Protein AF-A0A4V6I1X8-F1 (afdb_monomer)

pLDDT: mean 84.24, std 14.45, range [42.03, 95.62]

Foldseek 3Di:
DAAAEDALVNLLCCQPPPVVVCPVCPSVCVVVVCVVVRNYDYDPVSVVVNCVPVVCSSVVSNPDDDND

Sequence (68 aa):
MNRFLFDTNSLLNFVKYYLPFDENSELRQFLLQGFVKDRFLLLNEVKTECKRISSSLVARNLQNKYNL

Mean predicted aligned error: 5.91 Å

Solvent-accessible surface area (backbone atoms only — not comparable to full-atom values): 4039 Å² total; per-residue (Å²): 134,82,68,45,75,55,51,45,64,61,52,50,44,42,55,70,73,44,53,82,72,36,87,83,41,56,64,59,47,52,53,53,53,27,46,77,67,65,34,38,43,76,50,70,66,35,55,51,49,36,36,70,74,46,79,37,53,53,36,63,77,54,60,72,94,67,88,92

Structure (mmCIF, N/CA/C/O backbone):
data_AF-A0A4V6I1X8-F1
#
_entry.id   AF-A0A4V6I1X8-F1
#
loop_
_atom_site.group_PDB
_atom_site.id
_atom_site.type_symbol
_atom_site.label_atom_id
_atom_site.label_alt_id
_atom_site.label_comp_id
_atom_site.label_asym_id
_atom_site.label_entity_id
_atom_site.label_seq_id
_atom_site.pdbx_PDB_ins_code
_atom_site.Cartn_x
_atom_site.Cartn_y
_atom_site.Cartn_z
_atom_site.occupancy
_atom_site.B_iso_or_equiv
_atom_site.auth_seq_id
_atom_site.auth_comp_id
_atom_site.auth_asym_id
_atom_site.auth_atom_id
_atom_site.pdbx_PDB_model_num
ATOM 1 N N . MET A 1 1 ? -13.867 -13.645 9.959 1.00 68.19 1 MET A N 1
ATOM 2 C CA . MET A 1 1 ? -12.954 -13.411 8.817 1.00 68.19 1 MET A CA 1
ATOM 3 C C . MET A 1 1 ? -11.714 -12.706 9.346 1.00 68.19 1 MET A C 1
ATOM 5 O O . MET A 1 1 ? -11.872 -11.803 10.161 1.00 68.19 1 MET A O 1
ATOM 9 N N . ASN A 1 2 ? -10.514 -13.137 8.953 1.00 88.75 2 ASN A N 1
ATOM 10 C CA . ASN A 1 2 ? -9.267 -12.560 9.470 1.00 88.75 2 ASN A CA 1
ATOM 11 C C . ASN A 1 2 ? -8.997 -11.193 8.825 1.00 88.75 2 ASN A C 1
ATOM 13 O O . ASN A 1 2 ? -9.246 -11.017 7.632 1.00 88.75 2 ASN A O 1
ATOM 17 N N . ARG A 1 3 ? -8.488 -10.246 9.620 1.00 95.19 3 ARG A N 1
ATOM 18 C CA . ARG A 1 3 ? -8.029 -8.926 9.168 1.00 95.19 3 ARG A CA 1
ATOM 19 C C . ARG A 1 3 ? -6.520 -8.838 9.365 1.00 95.19 3 ARG A C 1
ATOM 21 O O . ARG A 1 3 ? -6.017 -9.303 10.384 1.00 95.19 3 ARG A O 1
ATOM 28 N N . PHE A 1 4 ? -5.820 -8.249 8.404 1.00 95.62 4 PHE A N 1
ATOM 29 C CA . PHE A 1 4 ? -4.365 -8.126 8.407 1.00 95.62 4 PHE A CA 1
ATOM 30 C C . PHE A 1 4 ? -3.978 -6.663 8.574 1.00 95.62 4 PHE A C 1
ATOM 32 O O . PHE A 1 4 ? -4.412 -5.814 7.799 1.00 95.62 4 PHE A O 1
ATOM 39 N N . LEU A 1 5 ? -3.179 -6.370 9.594 1.00 95.31 5 LEU A N 1
ATOM 40 C CA . LEU A 1 5 ? -2.676 -5.029 9.850 1.00 95.31 5 LEU A CA 1
ATOM 41 C C . LEU A 1 5 ? -1.321 -4.848 9.164 1.00 95.31 5 LEU A C 1
ATOM 43 O O . LEU A 1 5 ? -0.417 -5.652 9.372 1.00 95.31 5 LEU A O 1
ATOM 47 N N . PHE A 1 6 ? -1.190 -3.785 8.374 1.00 94.69 6 PHE A N 1
ATOM 48 C CA . PHE A 1 6 ? 0.083 -3.397 7.776 1.00 94.69 6 PHE A CA 1
ATOM 49 C C . PHE A 1 6 ? 0.868 -2.511 8.739 1.00 94.69 6 PHE A C 1
ATOM 51 O O . PHE A 1 6 ? 0.336 -1.531 9.264 1.00 94.69 6 PHE A O 1
ATOM 58 N N . ASP A 1 7 ? 2.140 -2.842 8.936 1.00 95.00 7 ASP A N 1
ATOM 59 C CA . ASP A 1 7 ? 3.110 -1.962 9.580 1.00 95.00 7 ASP A CA 1
ATOM 60 C C . ASP A 1 7 ? 3.822 -1.077 8.538 1.00 95.00 7 ASP A C 1
ATOM 62 O O . ASP A 1 7 ? 3.653 -1.221 7.322 1.00 95.00 7 ASP A O 1
ATOM 66 N N . THR A 1 8 ? 4.637 -0.138 9.014 1.00 92.69 8 THR A N 1
ATOM 67 C CA . THR A 1 8 ? 5.361 0.795 8.143 1.00 92.69 8 THR A CA 1
ATOM 68 C C . THR A 1 8 ? 6.318 0.064 7.202 1.00 92.69 8 THR A C 1
ATOM 70 O O . THR A 1 8 ? 6.378 0.384 6.016 1.00 92.69 8 THR A O 1
ATOM 73 N N . ASN A 1 9 ? 7.055 -0.929 7.706 1.00 92.88 9 ASN A N 1
ATOM 74 C CA . ASN A 1 9 ? 8.096 -1.605 6.935 1.00 92.88 9 ASN A CA 1
ATOM 75 C C . ASN A 1 9 ? 7.518 -2.498 5.838 1.00 92.88 9 ASN A C 1
ATOM 77 O O . ASN A 1 9 ? 8.011 -2.462 4.713 1.00 92.88 9 ASN A O 1
ATOM 81 N N . SER A 1 10 ? 6.463 -3.262 6.124 1.00 93.12 10 SER A N 1
ATOM 82 C CA . SER A 1 10 ? 5.775 -4.083 5.125 1.00 93.12 10 SER A CA 1
ATOM 83 C C . SE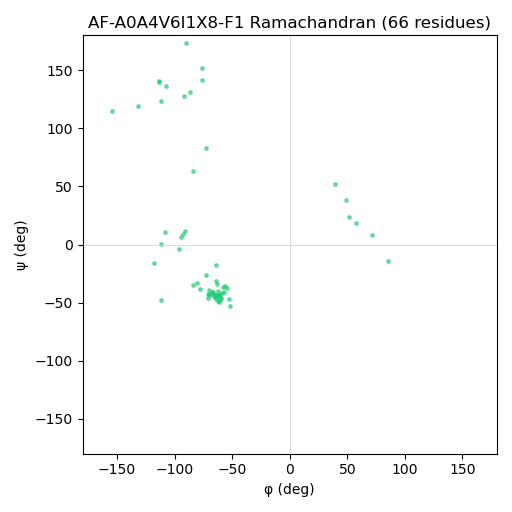R A 1 10 ? 5.220 -3.221 3.996 1.00 93.12 10 SER A C 1
ATOM 85 O O . SER A 1 10 ? 5.467 -3.531 2.831 1.00 93.12 10 SER A O 1
ATOM 87 N N . LEU A 1 11 ? 4.559 -2.099 4.312 1.00 91.88 11 LEU A N 1
ATOM 88 C CA . LEU A 1 11 ? 4.000 -1.208 3.295 1.00 91.88 11 LEU A CA 1
ATOM 89 C C . LEU A 1 11 ? 5.089 -0.477 2.492 1.00 91.88 11 LEU A C 1
ATOM 91 O O . LEU A 1 11 ? 4.994 -0.397 1.265 1.00 91.88 11 LEU A O 1
ATOM 95 N N . LEU A 1 12 ? 6.141 0.020 3.153 1.00 90.62 12 LEU A N 1
ATOM 96 C CA . LEU A 1 12 ? 7.288 0.643 2.484 1.00 90.62 12 LEU A CA 1
ATOM 97 C C . LEU A 1 12 ? 7.989 -0.335 1.550 1.00 90.62 12 LEU A C 1
ATOM 99 O O . LEU A 1 12 ? 8.255 0.012 0.400 1.00 90.62 12 LEU A O 1
ATOM 103 N N . ASN A 1 13 ? 8.271 -1.547 2.030 1.00 90.88 13 ASN A N 1
ATOM 104 C CA . ASN A 1 13 ? 8.931 -2.564 1.230 1.00 90.88 13 ASN A CA 1
ATOM 105 C C . ASN A 1 13 ? 8.070 -2.927 0.026 1.00 90.88 13 ASN A C 1
ATOM 107 O O . ASN A 1 13 ? 8.592 -2.934 -1.085 1.00 90.88 13 ASN A O 1
ATOM 111 N N . PHE A 1 14 ? 6.762 -3.128 0.229 1.00 90.62 14 PHE A N 1
ATOM 112 C CA . PHE A 1 14 ? 5.809 -3.392 -0.848 1.00 90.62 14 PHE A CA 1
ATOM 113 C C . PHE A 1 14 ? 5.904 -2.344 -1.958 1.00 90.62 14 PHE A C 1
ATOM 115 O O . PHE A 1 14 ? 6.117 -2.670 -3.125 1.00 90.62 14 PHE A O 1
ATOM 122 N N . VAL A 1 15 ? 5.809 -1.066 -1.590 1.00 86.19 15 VAL A N 1
ATOM 123 C CA . VAL A 1 15 ? 5.830 0.025 -2.567 1.00 86.19 15 VAL A CA 1
ATOM 124 C C . VAL A 1 15 ? 7.203 0.211 -3.208 1.00 86.19 15 VAL A C 1
ATOM 126 O O . VAL A 1 15 ? 7.279 0.513 -4.392 1.00 86.19 15 VAL A O 1
ATOM 129 N N . LYS A 1 16 ? 8.290 0.077 -2.447 1.00 86.75 16 LYS A N 1
ATOM 130 C CA . LYS A 1 16 ? 9.634 0.419 -2.926 1.00 86.75 16 LYS A CA 1
ATOM 131 C C . LYS A 1 16 ? 10.292 -0.702 -3.721 1.00 86.75 16 LYS A C 1
ATOM 133 O O . LYS A 1 16 ? 11.056 -0.412 -4.635 1.00 86.75 16 LYS A O 1
ATOM 138 N N . TYR A 1 17 ? 10.035 -1.951 -3.353 1.00 89.94 17 TYR A N 1
ATOM 139 C CA . TYR A 1 17 ? 10.780 -3.096 -3.871 1.00 89.94 17 TYR A CA 1
ATOM 140 C C . TYR A 1 17 ? 9.927 -4.087 -4.650 1.00 89.94 17 TYR A C 1
ATOM 142 O O . TYR A 1 17 ? 10.503 -4.882 -5.378 1.00 89.94 17 TYR A O 1
ATOM 150 N N . TYR A 1 18 ? 8.597 -4.045 -4.535 1.00 90.75 18 TYR A N 1
ATOM 151 C CA . TYR A 1 18 ? 7.730 -4.979 -5.257 1.00 90.75 18 TYR A CA 1
ATOM 152 C C . TYR A 1 18 ? 6.904 -4.280 -6.339 1.00 90.75 18 TYR A C 1
ATOM 154 O O . TYR A 1 18 ? 6.925 -4.719 -7.483 1.00 90.75 18 TYR A O 1
ATOM 162 N N . LEU A 1 19 ? 6.254 -3.149 -6.029 1.00 89.06 19 LEU A N 1
ATOM 163 C CA . LEU A 1 19 ? 5.465 -2.406 -7.025 1.00 89.06 19 LEU A CA 1
ATOM 164 C C . LEU A 1 19 ? 6.238 -1.980 -8.289 1.00 89.06 19 LEU A C 1
ATOM 166 O O . LEU A 1 19 ? 5.631 -2.019 -9.354 1.00 89.06 19 LEU A O 1
ATOM 170 N N . PRO A 1 20 ? 7.531 -1.597 -8.249 1.00 90.31 20 PRO A N 1
ATOM 171 C CA . PRO A 1 20 ? 8.251 -1.226 -9.470 1.00 90.31 20 PRO A CA 1
ATOM 172 C C . PRO A 1 20 ? 8.417 -2.370 -10.477 1.00 90.31 20 PRO A C 1
ATOM 174 O O . PRO A 1 20 ? 8.698 -2.103 -11.640 1.00 90.31 20 PRO A O 1
ATOM 177 N N . PHE A 1 21 ? 8.243 -3.619 -10.038 1.00 93.19 21 PHE A N 1
ATOM 178 C CA . PHE A 1 21 ? 8.346 -4.822 -10.866 1.00 93.19 21 PHE A CA 1
ATOM 179 C C . PHE A 1 21 ? 6.973 -5.471 -11.116 1.00 93.19 21 PHE A C 1
ATOM 181 O O . PHE A 1 21 ? 6.891 -6.591 -11.610 1.00 93.19 21 PHE A O 1
ATOM 188 N N . ASP A 1 22 ? 5.884 -4.784 -10.760 1.00 92.69 22 ASP A N 1
ATOM 189 C CA . ASP A 1 22 ? 4.509 -5.263 -10.910 1.00 92.69 22 ASP A CA 1
ATOM 190 C C . ASP A 1 22 ? 3.972 -4.986 -12.324 1.00 92.69 22 ASP A C 1
ATOM 192 O O . ASP A 1 22 ? 3.036 -4.206 -12.511 1.00 92.69 22 ASP A O 1
ATOM 196 N N . GLU A 1 23 ? 4.589 -5.604 -13.335 1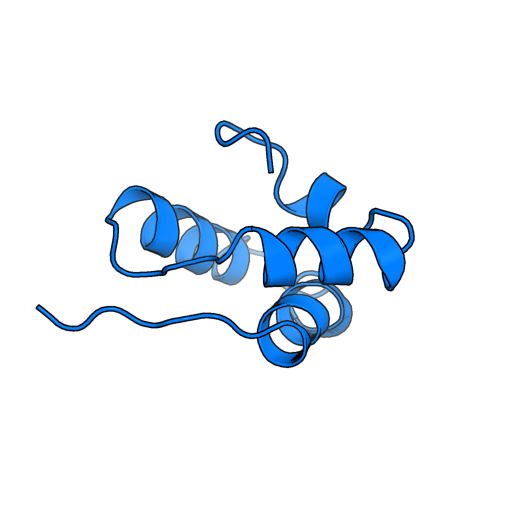.00 92.44 23 GLU A N 1
ATOM 197 C CA . GLU A 1 23 ? 4.305 -5.344 -14.759 1.00 92.44 23 GLU A CA 1
ATOM 198 C C . GLU A 1 23 ? 2.817 -5.514 -15.111 1.00 92.44 23 GLU A C 1
ATOM 200 O O . GLU A 1 23 ? 2.250 -4.712 -15.853 1.00 92.44 23 GLU A O 1
ATOM 205 N N . ASN A 1 24 ? 2.156 -6.505 -14.506 1.00 93.56 24 ASN A N 1
ATOM 206 C CA . ASN A 1 24 ? 0.741 -6.812 -14.735 1.00 93.56 24 ASN A CA 1
ATOM 207 C C . ASN A 1 24 ? -0.208 -6.155 -13.717 1.00 93.56 24 ASN A C 1
ATOM 209 O O . ASN A 1 24 ? -1.412 -6.418 -13.729 1.00 93.56 24 ASN A O 1
ATOM 213 N N . SER A 1 25 ? 0.302 -5.286 -12.836 1.00 91.69 25 SER A N 1
ATOM 214 C CA . SER A 1 25 ? -0.469 -4.641 -11.763 1.00 91.69 25 SER A CA 1
ATOM 215 C C . SER A 1 25 ? -1.157 -5.613 -10.782 1.00 91.69 25 SER A C 1
ATOM 217 O O . SER A 1 25 ? -2.104 -5.224 -10.090 1.00 91.69 25 SER A O 1
ATOM 219 N N . GLU A 1 26 ? -0.730 -6.876 -10.715 1.00 94.62 26 GLU A N 1
ATOM 220 C CA . GLU A 1 26 ? -1.333 -7.912 -9.869 1.00 94.62 26 GLU A CA 1
ATOM 221 C C . GLU A 1 26 ? -1.165 -7.583 -8.386 1.00 94.62 26 GLU A C 1
ATOM 223 O O . GLU A 1 26 ? -2.122 -7.654 -7.607 1.00 94.62 26 GLU A O 1
ATOM 228 N N . LEU A 1 27 ? 0.037 -7.155 -7.996 1.00 92.50 27 LEU A N 1
ATOM 229 C CA . LEU A 1 27 ? 0.362 -6.786 -6.622 1.00 92.50 27 LEU A CA 1
ATOM 230 C C . LEU A 1 27 ? -0.391 -5.521 -6.206 1.00 92.50 27 LEU A C 1
ATOM 232 O O . LEU A 1 27 ? -0.955 -5.449 -5.109 1.00 92.50 27 LEU A O 1
ATOM 236 N N . ARG A 1 28 ? -0.479 -4.539 -7.104 1.00 90.69 28 ARG A N 1
ATOM 237 C CA . ARG A 1 28 ? -1.266 -3.323 -6.908 1.00 90.69 28 ARG A CA 1
ATOM 238 C C . ARG A 1 28 ? -2.743 -3.642 -6.706 1.00 90.69 28 ARG A C 1
ATOM 240 O O . ARG A 1 28 ? -3.364 -3.115 -5.781 1.00 90.69 28 ARG A O 1
ATOM 247 N N . GLN A 1 29 ? -3.307 -4.512 -7.541 1.00 94.06 29 GLN A N 1
ATOM 248 C CA . GLN A 1 29 ? -4.699 -4.942 -7.429 1.00 94.06 29 GLN A CA 1
ATOM 249 C C . GLN A 1 29 ? -4.956 -5.718 -6.139 1.00 94.06 29 GLN A C 1
ATOM 251 O O . GLN A 1 29 ? -5.936 -5.433 -5.453 1.00 94.06 29 GLN A O 1
ATOM 256 N N . PHE A 1 30 ? -4.074 -6.649 -5.772 1.00 93.25 30 PHE A N 1
ATOM 257 C CA . PHE A 1 30 ? -4.153 -7.386 -4.512 1.00 93.25 30 PHE A CA 1
ATOM 258 C C . PHE A 1 30 ? -4.275 -6.438 -3.314 1.00 93.25 30 PHE A C 1
ATOM 260 O O . PHE A 1 30 ? -5.155 -6.611 -2.463 1.00 93.25 30 PHE A O 1
ATOM 267 N N . LEU A 1 31 ? -3.431 -5.406 -3.284 1.00 92.31 31 LEU A N 1
ATOM 268 C CA . LEU A 1 31 ? -3.346 -4.470 -2.172 1.00 92.31 31 LEU A CA 1
ATOM 269 C C . LEU A 1 31 ? -4.577 -3.552 -2.106 1.00 92.31 31 LEU A C 1
ATOM 271 O O . LEU A 1 31 ? -5.208 -3.439 -1.053 1.00 92.31 31 LEU A O 1
ATOM 275 N N . LEU A 1 32 ? -4.999 -2.992 -3.246 1.00 90.81 32 LEU A N 1
ATOM 276 C CA . LEU A 1 32 ? -6.220 -2.185 -3.338 1.00 90.81 32 LEU A CA 1
ATOM 277 C C . LEU A 1 32 ? -7.466 -2.992 -2.968 1.00 90.81 32 LEU A C 1
ATOM 279 O O . LEU A 1 32 ? -8.257 -2.561 -2.133 1.00 90.81 32 LEU A O 1
ATOM 283 N N . GLN A 1 33 ? -7.637 -4.184 -3.543 1.00 94.69 33 GLN A N 1
ATOM 284 C CA . GLN A 1 33 ? -8.786 -5.037 -3.244 1.00 94.69 33 GLN A CA 1
ATOM 285 C C . GLN A 1 33 ? -8.799 -5.501 -1.785 1.00 94.69 33 GLN A C 1
ATOM 287 O O . GLN A 1 33 ? -9.868 -5.736 -1.225 1.00 94.69 33 GLN A O 1
ATOM 292 N N . GLY A 1 34 ? -7.633 -5.674 -1.162 1.00 93.94 34 GLY A N 1
ATOM 293 C CA . GLY A 1 34 ? -7.539 -6.001 0.254 1.00 93.94 34 GLY A CA 1
ATOM 294 C C . GLY A 1 34 ? -8.067 -4.890 1.160 1.00 93.94 34 GLY A C 1
ATOM 295 O O . GLY A 1 34 ? -8.843 -5.194 2.067 1.00 93.94 34 GLY A O 1
ATOM 296 N N . PHE A 1 35 ? -7.734 -3.628 0.874 1.00 91.75 35 PHE A N 1
ATOM 297 C CA . PHE A 1 35 ? -8.291 -2.474 1.589 1.00 91.75 35 PHE A CA 1
ATOM 298 C C . PHE A 1 35 ? -9.776 -2.249 1.278 1.00 91.75 35 PHE A C 1
ATOM 300 O O . PHE A 1 35 ? -10.560 -2.062 2.198 1.00 91.75 35 PHE A O 1
ATOM 307 N N . VAL A 1 36 ? -10.192 -2.346 0.007 1.00 93.00 36 VAL A N 1
ATOM 308 C CA . VAL A 1 36 ? -11.606 -2.192 -0.404 1.00 93.00 36 VAL A CA 1
ATOM 309 C C . VAL A 1 36 ? -12.523 -3.190 0.307 1.00 93.00 36 VAL A C 1
ATOM 311 O O . VAL A 1 36 ? -13.666 -2.871 0.612 1.00 93.00 36 VAL A O 1
ATOM 314 N N . LYS A 1 37 ? -12.036 -4.413 0.539 1.00 94.69 37 LYS A N 1
ATOM 315 C CA . LYS A 1 37 ? -12.798 -5.503 1.167 1.00 94.69 37 LYS A CA 1
ATOM 316 C C . LYS A 1 37 ? -12.640 -5.555 2.694 1.00 94.69 37 LYS A C 1
ATOM 318 O O . LYS A 1 37 ? -12.962 -6.591 3.273 1.00 94.69 37 LYS A O 1
ATOM 323 N N . ASP A 1 38 ? -12.068 -4.528 3.329 1.00 93.31 38 ASP A N 1
ATOM 324 C CA . ASP A 1 38 ? -11.756 -4.483 4.771 1.00 93.31 38 ASP A CA 1
ATOM 325 C C . ASP A 1 38 ? -10.953 -5.695 5.290 1.00 93.31 38 ASP A C 1
ATOM 327 O O . ASP A 1 38 ? -10.968 -6.035 6.477 1.00 93.31 38 ASP A O 1
ATOM 331 N N . ARG A 1 39 ? -10.217 -6.372 4.396 1.00 95.62 39 ARG A N 1
ATOM 332 C CA . ARG A 1 39 ? -9.306 -7.465 4.766 1.00 95.62 39 ARG A CA 1
ATOM 333 C C . ARG A 1 39 ? -7.993 -6.914 5.288 1.00 95.62 39 ARG A C 1
ATOM 335 O O . ARG A 1 39 ? -7.376 -7.541 6.146 1.00 95.62 39 ARG 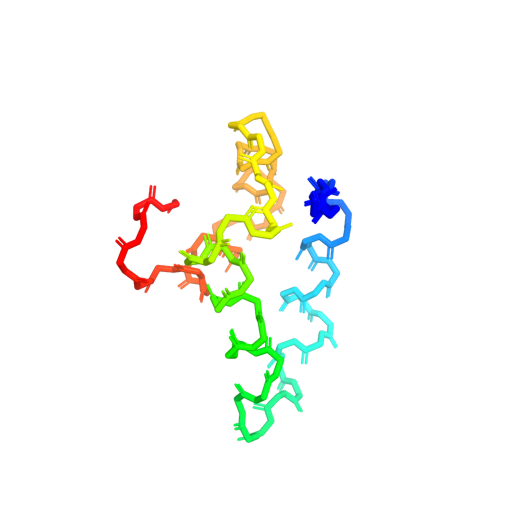A O 1
ATOM 342 N N . PHE A 1 40 ? -7.566 -5.773 4.757 1.00 95.62 40 PHE A N 1
ATOM 343 C CA . PHE A 1 40 ? -6.347 -5.083 5.153 1.00 95.62 40 PHE A CA 1
ATOM 344 C C . PHE A 1 40 ? -6.699 -3.833 5.946 1.00 95.62 40 PHE A C 1
ATOM 346 O O . PHE A 1 40 ? -7.608 -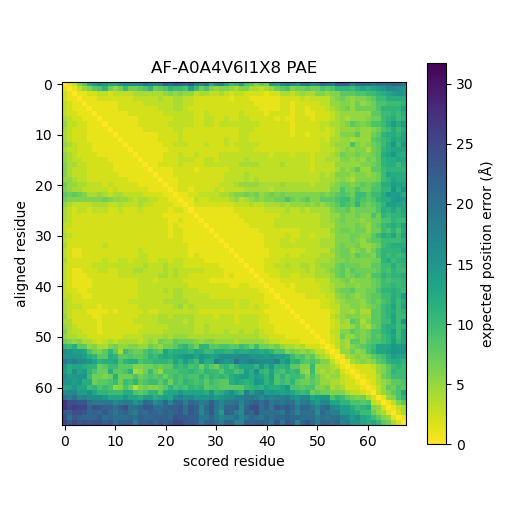3.093 5.586 1.00 95.62 40 PHE A O 1
ATOM 353 N N . LEU A 1 41 ? -5.971 -3.615 7.034 1.00 94.44 41 LEU A N 1
ATOM 354 C CA . LEU A 1 41 ? -6.103 -2.462 7.908 1.00 94.44 41 LEU A CA 1
ATOM 355 C C . LEU A 1 41 ? -4.835 -1.622 7.811 1.00 94.44 41 LEU A C 1
ATOM 357 O O . LEU A 1 41 ? -3.725 -2.157 7.768 1.00 94.44 41 LEU A O 1
ATOM 361 N N . LEU A 1 42 ? -5.015 -0.305 7.809 1.00 92.50 42 LEU A N 1
ATOM 362 C CA . LEU A 1 42 ? -3.931 0.664 7.831 1.00 92.50 42 LEU A CA 1
ATOM 363 C C . LEU A 1 42 ? -4.223 1.705 8.908 1.00 92.50 42 LEU A C 1
ATOM 365 O O . LEU A 1 42 ? -5.233 2.403 8.841 1.00 92.50 42 LEU A O 1
ATOM 369 N N . LEU A 1 43 ? -3.339 1.798 9.900 1.00 93.81 43 LEU A N 1
ATOM 370 C CA . LEU A 1 43 ? -3.443 2.816 10.943 1.00 93.81 43 LEU A CA 1
ATOM 371 C C . LEU A 1 43 ? -3.001 4.182 10.413 1.00 93.81 43 LEU A C 1
ATOM 373 O O . LEU A 1 43 ? -2.137 4.284 9.534 1.00 93.81 43 LEU A O 1
ATOM 377 N N . ASN A 1 44 ? -3.558 5.243 10.992 1.00 91.88 44 ASN A N 1
ATOM 378 C CA . ASN A 1 44 ? -3.203 6.616 10.634 1.00 91.88 44 ASN A CA 1
ATOM 379 C C . ASN A 1 44 ? -1.731 6.923 10.943 1.00 91.88 44 ASN A C 1
ATOM 381 O O . ASN A 1 44 ? -1.073 7.646 10.195 1.00 91.88 44 ASN A O 1
ATOM 385 N N . GLU A 1 45 ? -1.191 6.336 12.004 1.00 93.19 45 GLU A N 1
ATOM 386 C CA . GLU A 1 45 ? 0.197 6.470 12.434 1.00 93.19 45 GLU A CA 1
ATOM 387 C C . GLU A 1 45 ? 1.144 5.820 11.418 1.00 93.19 45 GLU A C 1
ATOM 389 O O . GLU A 1 45 ? 2.122 6.438 11.002 1.00 93.19 45 GLU A O 1
ATOM 394 N N . VAL A 1 46 ? 0.805 4.623 10.922 1.00 91.94 46 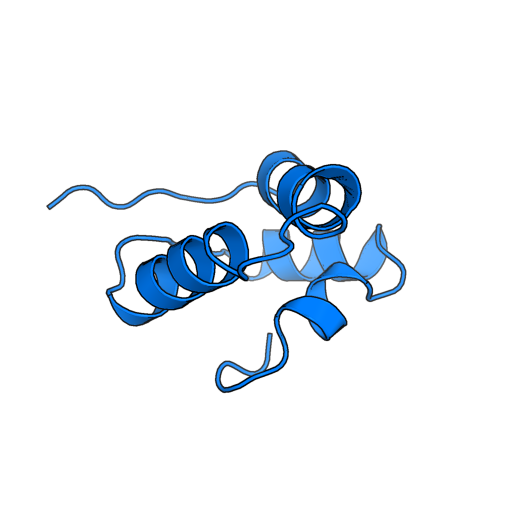VAL A N 1
ATOM 395 C CA . VAL A 1 46 ? 1.574 3.925 9.874 1.00 91.94 46 VAL A CA 1
ATOM 396 C C . VAL A 1 46 ? 1.573 4.735 8.579 1.00 91.94 46 VAL A C 1
ATOM 398 O O . VAL A 1 46 ? 2.611 4.927 7.946 1.00 91.94 46 VAL A O 1
ATOM 401 N N . LYS A 1 47 ? 0.413 5.275 8.202 1.00 88.25 47 LYS A N 1
ATOM 4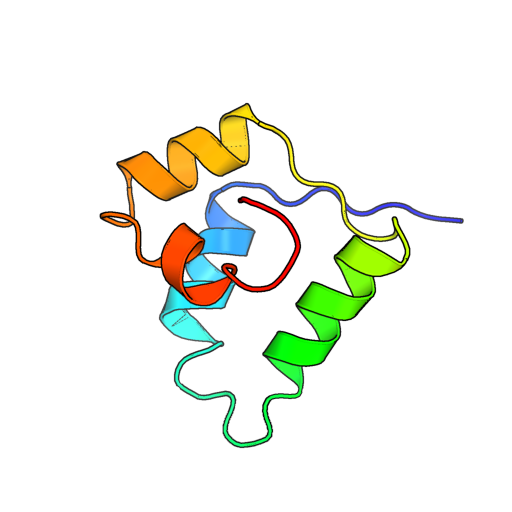02 C CA . LYS A 1 47 ? 0.250 6.163 7.046 1.00 88.25 47 LYS A CA 1
ATOM 403 C C . LYS A 1 47 ? 1.098 7.436 7.179 1.00 88.25 47 LYS A C 1
ATOM 405 O O . LYS A 1 47 ? 1.739 7.853 6.213 1.00 88.25 47 LYS A O 1
ATOM 410 N N . THR A 1 48 ? 1.116 8.038 8.365 1.00 89.75 48 THR A N 1
ATOM 411 C CA . THR A 1 48 ? 1.897 9.246 8.676 1.00 89.75 48 THR A CA 1
ATOM 412 C C . THR A 1 48 ? 3.392 8.967 8.587 1.00 89.75 48 THR A C 1
ATOM 414 O O . THR A 1 48 ? 4.123 9.706 7.925 1.00 89.75 48 THR A O 1
ATOM 417 N N . GLU A 1 49 ? 3.840 7.855 9.161 1.00 88.88 49 GLU A N 1
ATOM 418 C CA . GLU A 1 49 ? 5.244 7.464 9.125 1.00 88.88 49 GLU A CA 1
ATOM 419 C C . GLU A 1 49 ? 5.707 7.119 7.704 1.00 88.88 49 GLU A C 1
ATOM 421 O O . GLU A 1 49 ? 6.761 7.575 7.256 1.00 88.88 49 GLU A O 1
ATOM 426 N N . CYS A 1 50 ? 4.875 6.416 6.927 1.00 87.06 50 CYS A N 1
ATOM 427 C CA . CYS A 1 50 ? 5.141 6.170 5.511 1.00 87.06 50 CYS A CA 1
ATOM 428 C C . CYS A 1 50 ? 5.312 7.479 4.726 1.00 87.06 50 CYS A C 1
ATOM 430 O O . CYS A 1 50 ? 6.204 7.570 3.880 1.00 87.06 50 CYS A O 1
ATOM 432 N N . LYS A 1 51 ? 4.499 8.511 4.996 1.00 83.25 51 LYS A N 1
ATOM 433 C CA . LYS A 1 51 ? 4.651 9.835 4.364 1.00 83.25 51 LYS A CA 1
ATOM 434 C C . LYS A 1 51 ? 5.974 10.499 4.741 1.00 83.25 51 LYS A C 1
ATOM 436 O O . LYS A 1 51 ? 6.642 11.022 3.848 1.00 83.25 51 LYS A O 1
ATOM 441 N N . ARG A 1 52 ? 6.355 10.434 6.022 1.00 83.69 52 ARG A N 1
ATOM 442 C CA . ARG A 1 52 ? 7.598 11.008 6.556 1.00 83.69 52 ARG A CA 1
ATOM 443 C C . ARG A 1 52 ? 8.842 10.365 5.940 1.00 83.69 52 ARG A C 1
ATOM 445 O O . ARG A 1 52 ? 9.729 11.081 5.489 1.00 83.69 52 ARG A O 1
ATOM 452 N N . ILE A 1 53 ? 8.896 9.032 5.894 1.00 82.31 53 ILE A N 1
ATOM 453 C CA . ILE A 1 53 ? 10.081 8.283 5.441 1.00 82.31 53 ILE A CA 1
ATOM 454 C C . ILE A 1 53 ? 10.207 8.273 3.913 1.00 82.31 53 ILE A C 1
ATOM 456 O O . ILE A 1 53 ? 11.310 8.347 3.381 1.00 82.31 53 ILE A O 1
ATOM 460 N N . SER A 1 54 ? 9.094 8.162 3.184 1.00 71.69 54 SER A N 1
ATOM 461 C CA . SER A 1 54 ? 9.137 7.904 1.737 1.00 71.69 54 SER A CA 1
ATOM 462 C C . SER A 1 54 ? 9.112 9.154 0.853 1.00 71.69 54 SER A C 1
ATOM 4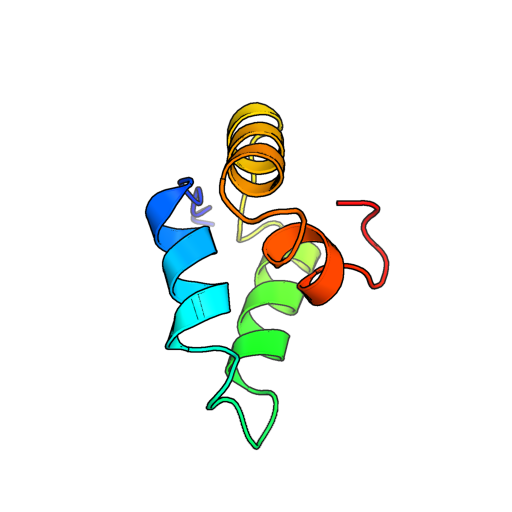64 O O . SER A 1 54 ? 8.917 9.029 -0.354 1.00 71.69 54 SER A O 1
ATOM 466 N N . SER A 1 55 ? 9.232 10.363 1.416 1.00 68.81 55 SER A N 1
ATOM 467 C CA . SER A 1 55 ? 9.039 11.628 0.676 1.00 68.81 55 SER A CA 1
ATOM 468 C C . SER A 1 55 ? 7.733 11.637 -0.148 1.00 68.81 55 SER A C 1
ATOM 470 O O . SER A 1 55 ? 7.660 12.155 -1.267 1.00 68.81 55 SER A O 1
ATOM 472 N N . SER A 1 56 ? 6.671 11.053 0.419 1.00 65.44 56 SER A N 1
ATOM 473 C CA . SER A 1 56 ? 5.357 10.821 -0.209 1.00 65.44 56 SER A CA 1
ATOM 474 C C . SER A 1 56 ? 5.282 9.745 -1.308 1.00 65.44 56 SER A C 1
ATOM 476 O 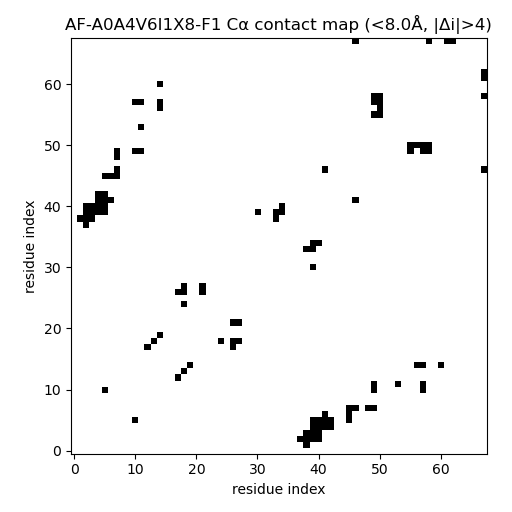O . SER A 1 56 ? 4.232 9.630 -1.935 1.00 65.44 56 SER A O 1
ATOM 478 N N . LEU A 1 57 ? 6.319 8.938 -1.556 1.00 69.88 57 LEU A N 1
ATOM 479 C CA . LEU A 1 57 ? 6.291 7.868 -2.570 1.00 69.88 57 LEU A CA 1
ATOM 480 C C . LEU A 1 57 ? 5.170 6.848 -2.306 1.00 69.88 57 LEU A C 1
ATOM 482 O O . LEU A 1 57 ? 4.458 6.466 -3.232 1.00 69.88 57 LEU A O 1
ATOM 486 N N . VAL A 1 58 ? 4.964 6.450 -1.046 1.00 65.56 58 VAL A N 1
ATOM 487 C CA . VAL A 1 58 ? 3.877 5.526 -0.662 1.00 65.56 58 VAL A CA 1
ATOM 488 C C . VAL A 1 58 ? 2.506 6.146 -0.917 1.00 65.56 58 VAL A C 1
ATOM 490 O O . VAL A 1 58 ? 1.653 5.524 -1.545 1.00 65.56 58 VAL A O 1
ATOM 493 N N . ALA A 1 59 ? 2.311 7.397 -0.495 1.00 64.06 59 ALA A N 1
ATOM 494 C CA . ALA A 1 59 ? 1.047 8.102 -0.683 1.00 64.06 59 ALA A CA 1
ATOM 495 C C . ALA A 1 59 ? 0.710 8.285 -2.174 1.00 64.06 59 ALA A C 1
ATOM 497 O O . ALA A 1 59 ? -0.411 8.003 -2.579 1.00 64.06 59 ALA A O 1
ATOM 498 N N . ARG A 1 60 ? 1.686 8.663 -3.012 1.00 68.00 60 ARG A N 1
ATOM 499 C CA . ARG A 1 60 ? 1.489 8.827 -4.465 1.00 68.00 60 ARG A CA 1
ATOM 500 C C . ARG A 1 60 ? 1.091 7.523 -5.158 1.00 68.00 60 ARG A C 1
ATOM 502 O O . ARG A 1 60 ? 0.224 7.534 -6.022 1.00 68.00 60 ARG A O 1
ATOM 509 N N . ASN A 1 61 ? 1.685 6.394 -4.768 1.00 65.25 61 ASN A N 1
ATOM 510 C CA . ASN A 1 61 ? 1.369 5.097 -5.376 1.00 65.25 61 ASN A CA 1
ATOM 511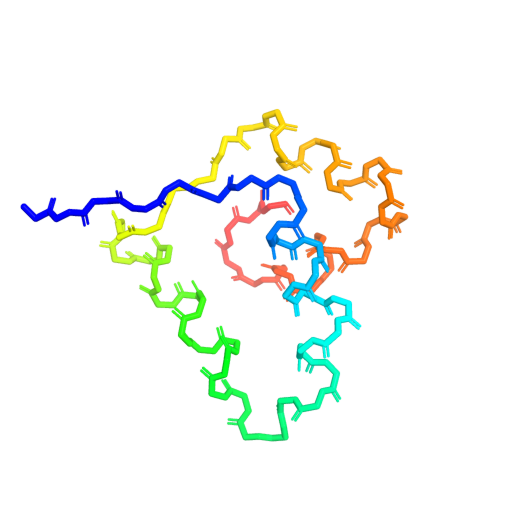 C C . ASN A 1 61 ? -0.007 4.554 -4.964 1.00 65.25 61 ASN A C 1
ATOM 513 O O . ASN A 1 61 ? -0.620 3.804 -5.729 1.00 65.25 61 ASN A O 1
ATOM 517 N N . LEU A 1 62 ? -0.500 4.951 -3.787 1.00 66.06 62 LEU A N 1
ATOM 518 C CA . LEU A 1 62 ? -1.801 4.551 -3.244 1.00 66.06 62 LEU A CA 1
ATOM 519 C C . LEU A 1 62 ? -2.923 5.573 -3.516 1.00 66.06 62 LEU A C 1
ATOM 521 O O . LEU A 1 62 ? -4.085 5.304 -3.204 1.00 66.06 62 LEU A O 1
ATOM 525 N N . GLN A 1 63 ? -2.616 6.724 -4.122 1.00 57.03 63 GLN A N 1
ATOM 526 C CA . GLN A 1 63 ? -3.601 7.718 -4.548 1.00 57.03 63 GLN A CA 1
ATOM 527 C C . GLN A 1 63 ? -4.374 7.222 -5.775 1.00 57.03 63 GLN A C 1
ATOM 529 O O . GLN A 1 63 ? -4.066 7.552 -6.911 1.00 57.03 63 GLN A O 1
ATOM 534 N N . ASN A 1 64 ? -5.398 6.408 -5.528 1.00 50.31 64 ASN A N 1
ATOM 535 C CA . ASN A 1 64 ? -6.654 6.455 -6.267 1.00 50.31 64 ASN A CA 1
ATOM 536 C C . ASN A 1 64 ? -7.771 5.903 -5.364 1.00 50.31 64 ASN A C 1
ATOM 538 O O . ASN A 1 64 ? -7.776 4.735 -4.986 1.00 50.31 64 ASN A O 1
ATOM 542 N N . LYS A 1 65 ? -8.715 6.792 -5.026 1.00 45.19 65 LYS A N 1
ATOM 543 C CA . LYS A 1 65 ? -9.984 6.597 -4.293 1.00 45.19 65 LYS A CA 1
ATOM 544 C C . LYS A 1 65 ? -10.017 6.622 -2.753 1.00 45.19 65 LYS A C 1
ATOM 546 O O . LYS A 1 65 ? -11.108 6.820 -2.233 1.00 45.19 65 LYS A O 1
ATOM 551 N N . TYR A 1 66 ? -8.899 6.533 -2.023 1.00 45.94 66 TYR A N 1
ATOM 552 C CA . TYR A 1 66 ? -8.940 6.473 -0.542 1.00 45.94 66 TYR A CA 1
ATOM 553 C C . TYR A 1 66 ? -8.395 7.683 0.231 1.00 45.94 66 TYR A C 1
ATOM 555 O O . TYR A 1 66 ? -8.417 7.641 1.457 1.00 45.94 66 TYR A O 1
ATOM 563 N N . ASN A 1 67 ? -7.919 8.754 -0.426 1.00 42.03 67 ASN A N 1
ATOM 564 C CA . ASN A 1 67 ? -7.232 9.871 0.257 1.00 42.03 67 ASN A CA 1
ATOM 565 C C . ASN A 1 67 ? -6.306 9.367 1.382 1.00 42.03 67 ASN A C 1
ATOM 567 O O . ASN A 1 67 ? -6.379 9.775 2.551 1.00 42.03 67 ASN A O 1
ATOM 571 N N . LEU A 1 68 ? -5.438 8.418 1.014 1.00 48.94 68 LEU A N 1
ATOM 572 C CA . LEU A 1 68 ? -4.260 8.118 1.808 1.00 48.94 68 LEU A CA 1
ATOM 573 C C . LEU A 1 68 ? -3.252 9.279 1.679 1.00 48.94 68 LEU A C 1
ATOM 575 O O . LEU A 1 68 ? -3.032 9.770 0.560 1.00 48.94 68 LEU A O 1
#

Radius of gyration: 11.39 Å; Cα contacts (8 Å, |Δi|>4): 58; chains: 1; bounding box: 24×25×27 Å

Organism: NCBI:txid50960

Secondary structure (DSSP, 8-state):
---EEEPHHHHHHIIIIIGGG-TTSHHHHHHHHHHHTT-EEE-HHHHHHHHHHTTTHHHHHH-SSS--